Protein AF-A0A3P3XPK7-F1 (afdb_monomer_lite)

pLDDT: mean 92.98, std 6.82, range [55.38, 98.31]

Secondary structure (DSSP, 8-state):
-PPTT---SEEEEE-TTS-EEEESS-HHHHHHH-HHHHTT--SHHHHHHHH-PEEEEE-TTSEEEEE-S-TTSHHHHHHHHHHHHHHGGG-SEEEEE-TTSSSEEEEETTGGG-HHHHHHHHHHHHTT--

Organism: NCBI:txid156406

Structure (mmCIF, N/CA/C/O backbone):
data_AF-A0A3P3XPK7-F1
#
_entry.id   AF-A0A3P3XPK7-F1
#
loop_
_atom_site.group_PDB
_atom_site.id
_atom_site.type_sym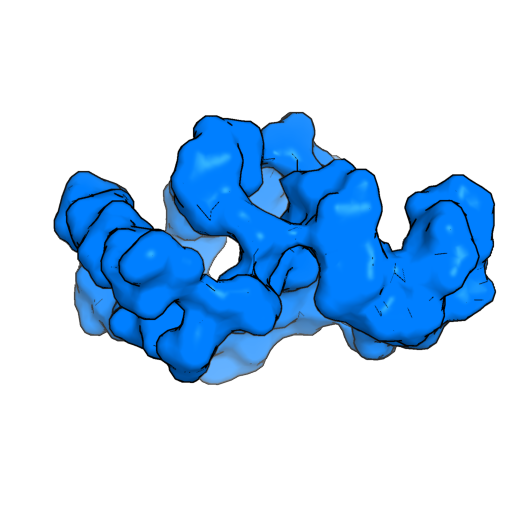bol
_atom_site.label_atom_id
_atom_site.label_alt_id
_atom_site.label_comp_id
_atom_site.label_asym_id
_atom_site.label_entity_id
_atom_site.label_seq_id
_atom_site.pdbx_PDB_ins_code
_atom_site.Cartn_x
_atom_site.Cartn_y
_atom_site.Cartn_z
_atom_site.occupancy
_atom_site.B_iso_or_equiv
_atom_site.auth_seq_id
_atom_site.auth_comp_id
_atom_site.auth_asym_id
_atom_site.auth_atom_id
_atom_site.pdbx_PDB_model_num
ATOM 1 N N . MET A 1 1 ? -20.557 -7.718 -7.774 1.00 62.59 1 MET A N 1
ATOM 2 C CA . MET A 1 1 ? -19.304 -7.006 -8.113 1.00 62.59 1 MET A CA 1
ATOM 3 C C . MET A 1 1 ? -18.768 -6.385 -6.834 1.00 62.59 1 MET A C 1
ATOM 5 O O . MET A 1 1 ? -19.590 -5.897 -6.066 1.00 62.59 1 MET A O 1
ATOM 9 N N . ARG A 1 2 ? -17.455 -6.459 -6.572 1.00 77.75 2 ARG A N 1
ATOM 10 C CA . ARG A 1 2 ? -16.840 -5.765 -5.423 1.00 77.75 2 ARG A CA 1
ATOM 11 C C . ARG A 1 2 ? -16.885 -4.254 -5.646 1.00 77.75 2 ARG A C 1
ATOM 13 O O . ARG A 1 2 ? -16.872 -3.810 -6.797 1.00 77.75 2 ARG A O 1
ATOM 20 N N . LYS A 1 3 ? -16.978 -3.482 -4.566 1.00 90.19 3 LYS A N 1
ATOM 21 C CA . LYS A 1 3 ? -16.920 -2.017 -4.628 1.00 90.19 3 LYS A CA 1
ATOM 22 C C . LYS A 1 3 ? -15.500 -1.573 -5.016 1.00 90.19 3 LYS A C 1
ATOM 24 O O . LYS A 1 3 ? -14.544 -2.297 -4.734 1.00 90.19 3 LYS A O 1
ATOM 29 N N . PRO A 1 4 ? -15.329 -0.399 -5.649 1.00 95.00 4 PRO A N 1
ATOM 30 C CA . PRO A 1 4 ? -14.002 0.169 -5.864 1.00 95.00 4 PRO A CA 1
ATOM 31 C C . PRO A 1 4 ? -13.204 0.209 -4.557 1.00 95.00 4 PRO A C 1
ATOM 33 O O . PRO A 1 4 ? -13.770 0.512 -3.506 1.00 95.00 4 PRO A O 1
ATOM 36 N N . PHE A 1 5 ? -11.907 -0.091 -4.635 1.00 96.50 5 PHE A N 1
ATOM 37 C CA . PHE A 1 5 ? -10.974 -0.141 -3.500 1.00 96.50 5 PHE A CA 1
ATOM 38 C C . PHE A 1 5 ? -11.271 -1.214 -2.435 1.00 96.50 5 PHE A C 1
ATOM 40 O O . PHE A 1 5 ? -10.523 -1.324 -1.467 1.00 96.50 5 PHE A O 1
ATOM 47 N N . GLU A 1 6 ? -12.321 -2.026 -2.585 1.00 97.00 6 GLU A N 1
ATOM 48 C CA . GLU A 1 6 ? -12.658 -3.086 -1.632 1.00 97.00 6 GLU A CA 1
ATOM 49 C C . GLU A 1 6 ? -11.709 -4.278 -1.784 1.00 97.00 6 GLU A C 1
ATOM 51 O O . GLU A 1 6 ? -11.533 -4.829 -2.881 1.00 97.00 6 GLU A O 1
ATOM 56 N N . ILE A 1 7 ? -11.133 -4.698 -0.660 1.00 96.75 7 ILE A N 1
ATOM 57 C CA . ILE A 1 7 ? -10.259 -5.864 -0.559 1.00 96.75 7 ILE A CA 1
ATOM 58 C C . ILE A 1 7 ? -10.746 -6.800 0.552 1.00 96.75 7 ILE A C 1
ATOM 60 O O . ILE A 1 7 ? -11.681 -6.512 1.293 1.00 96.75 7 ILE A O 1
ATOM 64 N N . SER A 1 8 ? -10.131 -7.972 0.630 1.00 95.25 8 SER A N 1
ATOM 65 C CA . SER A 1 8 ? -10.295 -8.910 1.741 1.00 95.25 8 SER A CA 1
ATOM 66 C C . SER A 1 8 ? -8.927 -9.461 2.128 1.00 95.25 8 SER A C 1
ATOM 68 O O . SER A 1 8 ? -7.948 -9.198 1.431 1.00 95.25 8 SER A O 1
ATOM 70 N N . THR A 1 9 ? -8.854 -10.283 3.175 1.00 95.56 9 THR A N 1
ATOM 71 C CA . THR A 1 9 ? -7.619 -10.992 3.540 1.00 95.56 9 THR A CA 1
ATOM 72 C C . THR A 1 9 ? -6.958 -11.641 2.317 1.00 95.56 9 THR A C 1
ATOM 74 O O . THR A 1 9 ? -7.640 -12.281 1.511 1.00 95.56 9 THR A O 1
ATOM 77 N N . GLY A 1 10 ? -5.646 -11.449 2.179 1.00 95.69 10 GLY A N 1
ATOM 78 C CA . GLY A 1 10 ? -4.836 -11.902 1.052 1.00 95.69 10 GLY A CA 1
ATOM 79 C C . GLY A 1 10 ? -4.097 -10.772 0.333 1.00 95.69 10 GLY A C 1
ATOM 80 O O . GLY A 1 10 ? -4.103 -9.618 0.767 1.00 95.69 10 GLY A O 1
ATOM 81 N N . ALA A 1 11 ? -3.453 -11.138 -0.773 1.00 96.75 11 ALA A N 1
ATOM 82 C CA . ALA A 1 11 ? -2.678 -10.251 -1.630 1.00 96.75 11 ALA A CA 1
ATOM 83 C C . ALA A 1 11 ? -3.540 -9.653 -2.755 1.00 96.75 11 ALA A C 1
ATOM 85 O O . ALA A 1 11 ? -4.417 -10.312 -3.324 1.00 96.75 11 ALA A O 1
ATOM 86 N N . TRP A 1 12 ? -3.272 -8.394 -3.082 1.00 97.69 12 TRP A N 1
ATOM 87 C CA . TRP A 1 12 ? -4.019 -7.599 -4.046 1.00 97.69 12 TRP A CA 1
ATOM 88 C C . TRP A 1 12 ? -3.100 -6.659 -4.815 1.00 97.69 12 TRP A C 1
ATOM 90 O O . TRP A 1 12 ? -2.138 -6.112 -4.270 1.00 97.69 12 TRP A O 1
ATOM 100 N N . TRP A 1 13 ? -3.459 -6.406 -6.070 1.00 97.62 13 TRP A N 1
ATOM 101 C CA . TRP A 1 13 ? -3.054 -5.186 -6.755 1.00 97.62 13 TRP A CA 1
ATOM 102 C C . TRP A 1 13 ? -4.166 -4.155 -6.646 1.00 97.62 13 TRP A C 1
ATOM 104 O O . TRP A 1 13 ? -5.325 -4.459 -6.948 1.00 97.62 13 TRP A O 1
ATOM 114 N N . LEU A 1 14 ? -3.808 -2.933 -6.259 1.00 97.75 14 LEU A N 1
ATOM 115 C CA . LEU A 1 14 ? -4.708 -1.792 -6.314 1.00 97.75 14 LEU A CA 1
ATOM 116 C C . LEU A 1 14 ? -4.269 -0.852 -7.435 1.00 97.75 14 LEU A C 1
ATOM 118 O O . LEU A 1 14 ? -3.199 -0.240 -7.389 1.00 97.75 14 LEU A O 1
ATOM 122 N N . VAL A 1 15 ? -5.126 -0.737 -8.445 1.00 96.44 15 VAL A N 1
ATOM 123 C CA . VAL A 1 15 ? -4.955 0.212 -9.541 1.00 96.44 15 VAL A CA 1
ATOM 124 C C . VAL A 1 15 ? -5.426 1.591 -9.063 1.00 96.44 15 VAL A C 1
ATOM 126 O O . VAL A 1 15 ? -6.460 1.667 -8.393 1.00 96.44 15 VAL A O 1
ATOM 129 N N . PRO A 1 16 ? -4.748 2.701 -9.419 1.00 93.06 16 PRO A N 1
ATOM 130 C CA . PRO A 1 16 ? -5.146 4.031 -8.950 1.00 93.06 16 PRO A CA 1
ATOM 131 C C . PRO A 1 16 ? -6.560 4.483 -9.352 1.00 93.06 16 PRO A C 1
ATOM 133 O O . PRO A 1 16 ? -7.090 5.422 -8.770 1.00 93.06 16 PRO A O 1
ATOM 136 N N . ASP A 1 17 ? -7.183 3.820 -10.330 1.00 93.88 17 ASP A N 1
ATOM 137 C CA . ASP A 1 17 ? -8.573 4.063 -10.740 1.00 93.88 17 ASP A CA 1
ATOM 138 C C . ASP A 1 17 ? -9.622 3.349 -9.861 1.00 93.88 17 ASP A C 1
ATOM 140 O O . ASP A 1 17 ? -10.822 3.471 -10.105 1.00 93.88 17 ASP A O 1
ATOM 144 N N . GLY A 1 18 ? -9.184 2.612 -8.836 1.00 92.81 18 GLY A N 1
ATOM 145 C CA . GLY A 1 18 ? -10.041 1.918 -7.878 1.00 92.81 18 GLY A CA 1
ATOM 146 C C . GLY A 1 18 ? -10.311 0.453 -8.189 1.00 92.81 18 GLY A C 1
ATOM 147 O O . GLY A 1 18 ? -10.958 -0.218 -7.380 1.00 92.81 18 GLY A O 1
ATOM 148 N N . ARG A 1 19 ? -9.803 -0.085 -9.305 1.00 96.50 19 ARG A N 1
ATOM 149 C CA . ARG A 1 19 ? -9.853 -1.532 -9.553 1.00 96.50 19 ARG A CA 1
ATOM 150 C C . ARG A 1 19 ? -8.954 -2.280 -8.570 1.00 96.50 19 ARG A C 1
ATOM 152 O O . ARG A 1 19 ? -7.786 -1.939 -8.397 1.00 96.50 19 ARG A O 1
ATOM 159 N N . THR A 1 20 ? -9.494 -3.345 -7.986 1.00 96.88 20 THR A N 1
ATOM 160 C CA . THR A 1 20 ? -8.757 -4.294 -7.146 1.00 96.88 20 THR A CA 1
ATOM 161 C C . THR A 1 20 ? -8.648 -5.637 -7.861 1.00 96.88 20 THR A C 1
ATOM 163 O O . THR A 1 20 ? -9.631 -6.163 -8.386 1.00 96.88 20 THR A O 1
ATOM 166 N N . ILE A 1 21 ? -7.439 -6.192 -7.919 1.00 96.12 21 ILE A N 1
ATOM 167 C CA . ILE A 1 21 ? -7.166 -7.486 -8.553 1.00 96.12 21 ILE A CA 1
ATOM 168 C C . ILE A 1 21 ? -6.683 -8.436 -7.467 1.00 96.12 21 ILE A C 1
ATOM 170 O O . ILE A 1 21 ? -5.621 -8.221 -6.886 1.00 96.12 21 ILE A O 1
ATOM 174 N N . ALA A 1 22 ? -7.474 -9.473 -7.199 1.00 94.94 22 ALA A N 1
ATOM 175 C CA . ALA A 1 22 ? -7.116 -10.507 -6.239 1.00 94.94 22 ALA A CA 1
ATOM 176 C C . ALA A 1 22 ? -5.918 -11.306 -6.753 1.00 94.94 22 ALA A C 1
ATOM 178 O O . ALA A 1 22 ? -5.910 -11.758 -7.902 1.00 94.94 22 ALA A O 1
ATOM 179 N N . VAL A 1 23 ? -4.939 -11.524 -5.885 1.00 93.50 23 VAL A N 1
ATOM 180 C CA . VAL A 1 23 ? -3.800 -12.393 -6.153 1.00 93.50 23 VAL A CA 1
ATOM 181 C C . VAL A 1 23 ? -4.068 -13.734 -5.472 1.00 93.50 23 VAL A C 1
ATOM 183 O O . VAL A 1 23 ? -4.241 -13.808 -4.260 1.00 93.50 23 VAL A O 1
ATOM 186 N N . SER A 1 24 ? -4.136 -14.812 -6.255 1.00 79.62 24 SER A N 1
ATOM 187 C CA . SER A 1 24 ? -4.489 -16.157 -5.769 1.00 79.62 24 SER A CA 1
ATOM 188 C C . SER A 1 24 ? -3.391 -16.837 -4.939 1.00 79.62 24 SER A C 1
ATOM 190 O O . SER A 1 24 ? -3.620 -17.909 -4.387 1.00 79.62 24 SER A O 1
ATOM 192 N N . SER A 1 25 ? -2.194 -16.248 -4.880 1.00 82.38 25 SER A N 1
ATOM 193 C CA . SER A 1 25 ? -1.033 -16.754 -4.146 1.00 82.38 25 SER A CA 1
ATOM 194 C C . SER A 1 25 ? -0.109 -15.576 -3.799 1.00 82.38 25 SER A C 1
ATOM 196 O O . SER A 1 25 ? -0.521 -14.693 -3.053 1.00 82.38 25 SER A O 1
ATOM 198 N N . PHE A 1 26 ? 1.092 -15.513 -4.373 1.00 85.56 26 PHE A N 1
ATOM 199 C CA . PHE A 1 26 ? 2.037 -14.407 -4.213 1.00 85.56 26 PHE A CA 1
ATOM 200 C C . PHE A 1 26 ? 2.000 -13.456 -5.411 1.00 85.56 26 PHE A C 1
ATOM 202 O O . PHE A 1 26 ? 1.690 -13.869 -6.536 1.00 85.56 26 PHE A O 1
ATOM 209 N N . HIS A 1 27 ? 2.342 -12.186 -5.186 1.00 88.75 27 HIS A N 1
ATOM 210 C CA . HIS A 1 27 ? 2.412 -11.171 -6.240 1.00 88.75 27 HIS A CA 1
ATOM 211 C C . HIS A 1 27 ? 3.338 -11.606 -7.382 1.00 88.75 27 HIS A C 1
ATOM 213 O O . HIS A 1 27 ? 2.954 -11.493 -8.543 1.00 88.75 27 HIS A O 1
ATOM 219 N N . GLU A 1 28 ? 4.488 -12.213 -7.086 1.00 89.38 28 GLU A N 1
ATOM 220 C CA . GLU A 1 28 ? 5.432 -12.732 -8.086 1.00 89.38 28 GLU A CA 1
ATOM 221 C C . GLU A 1 28 ? 4.824 -13.853 -8.941 1.00 89.38 28 GLU A C 1
ATOM 223 O O . GLU A 1 28 ? 4.990 -13.874 -10.163 1.00 89.38 28 GLU A O 1
ATOM 228 N N . SER A 1 29 ? 4.062 -14.765 -8.330 1.00 90.00 29 SER A N 1
ATOM 229 C CA . SER A 1 29 ? 3.362 -15.825 -9.067 1.00 90.00 29 SER A CA 1
ATOM 230 C C . SER A 1 29 ? 2.300 -15.246 -10.004 1.00 90.00 29 SER A C 1
ATOM 232 O O . SER A 1 29 ? 2.102 -15.741 -11.119 1.00 90.00 29 SER A O 1
ATOM 234 N N . TRP A 1 30 ? 1.636 -14.168 -9.578 1.00 94.56 30 TRP A N 1
ATOM 235 C CA . TRP A 1 30 ? 0.702 -13.440 -10.428 1.00 94.56 30 TRP A CA 1
ATOM 236 C C . TRP A 1 30 ? 1.419 -12.757 -11.593 1.00 94.56 30 TRP A C 1
ATOM 238 O O . TRP A 1 30 ? 0.948 -12.886 -12.721 1.00 94.56 30 TRP A O 1
ATOM 248 N N . LEU A 1 31 ? 2.565 -12.105 -11.362 1.00 93.38 31 LEU A N 1
ATOM 249 C CA . LEU A 1 31 ? 3.357 -11.463 -12.421 1.00 93.38 31 LEU A CA 1
ATOM 250 C C . LEU A 1 31 ? 3.779 -12.470 -13.497 1.00 93.38 31 LEU A C 1
ATOM 252 O O . LEU A 1 31 ? 3.572 -12.218 -14.685 1.00 93.38 31 LEU A O 1
ATOM 256 N N . ALA A 1 32 ? 4.276 -13.640 -13.085 1.00 92.12 32 ALA A N 1
ATOM 257 C CA . ALA A 1 32 ? 4.651 -14.719 -14.000 1.00 92.12 32 ALA A CA 1
ATOM 258 C C . ALA A 1 32 ? 3.466 -15.222 -14.846 1.00 92.12 32 ALA A C 1
ATOM 260 O O . ALA A 1 32 ? 3.635 -15.573 -16.012 1.00 92.12 32 ALA A O 1
ATOM 261 N N . SER A 1 33 ? 2.259 -15.219 -14.274 1.00 92.25 33 SER A N 1
ATOM 262 C CA . SER A 1 33 ? 1.035 -15.667 -14.951 1.00 92.25 33 SER A CA 1
ATOM 263 C C . SER A 1 33 ? 0.388 -14.585 -15.831 1.00 92.25 33 SER A C 1
ATOM 265 O O . SER A 1 33 ? -0.490 -14.899 -16.632 1.00 92.25 33 SER A O 1
ATOM 267 N N . HIS A 1 34 ? 0.809 -13.319 -15.709 1.00 92.69 34 HIS A N 1
ATOM 268 C CA . HIS A 1 34 ? 0.233 -12.174 -16.427 1.00 92.69 34 HIS A CA 1
ATOM 269 C C . HIS A 1 34 ? 1.310 -11.334 -17.141 1.00 92.69 34 HIS A C 1
ATOM 271 O O . HIS A 1 34 ? 1.374 -10.116 -16.945 1.00 92.69 34 HIS A O 1
ATOM 277 N N . PRO A 1 35 ? 2.140 -11.931 -18.019 1.00 91.62 35 PRO A N 1
ATOM 278 C CA . PRO A 1 35 ? 3.319 -11.272 -18.590 1.00 91.62 35 PRO A CA 1
ATOM 279 C C . PRO A 1 35 ? 2.990 -10.014 -19.407 1.00 91.62 35 PRO A C 1
ATOM 281 O O . PRO A 1 35 ? 3.756 -9.051 -19.391 1.00 91.62 35 PRO A O 1
ATOM 284 N N . ALA A 1 36 ? 1.831 -9.991 -20.076 1.00 91.31 36 ALA A N 1
ATOM 285 C CA . ALA A 1 36 ? 1.366 -8.832 -20.840 1.00 91.31 36 ALA A CA 1
ATOM 286 C C . ALA A 1 36 ? 1.121 -7.600 -19.953 1.00 91.31 36 ALA A C 1
ATOM 288 O O . ALA A 1 36 ? 1.369 -6.478 -20.383 1.00 91.31 36 ALA A O 1
ATOM 289 N N . ILE A 1 37 ? 0.655 -7.810 -18.717 1.00 91.62 37 ILE A N 1
ATOM 290 C CA . ILE A 1 37 ? 0.430 -6.731 -17.749 1.00 91.62 37 ILE A CA 1
ATOM 291 C C . ILE A 1 37 ? 1.722 -6.438 -16.988 1.00 91.62 37 ILE A C 1
ATOM 293 O O . ILE A 1 37 ? 2.068 -5.276 -16.800 1.00 91.62 37 ILE A O 1
ATOM 297 N N . ALA A 1 38 ? 2.457 -7.481 -16.592 1.00 90.06 38 ALA A N 1
ATOM 298 C CA . ALA A 1 38 ? 3.675 -7.370 -15.797 1.00 90.06 38 ALA A CA 1
ATOM 299 C C . ALA A 1 38 ? 4.788 -6.565 -16.489 1.00 90.06 38 ALA A C 1
ATOM 301 O O . ALA A 1 38 ? 5.676 -6.051 -15.811 1.00 90.06 38 ALA A O 1
ATOM 302 N N . GLY A 1 39 ? 4.782 -6.457 -17.825 1.00 88.06 39 GLY A N 1
ATOM 303 C CA . GLY A 1 39 ? 5.767 -5.650 -18.558 1.00 88.06 39 GLY A CA 1
ATOM 304 C C . GLY A 1 39 ? 7.211 -6.089 -18.275 1.00 88.06 39 GLY A C 1
ATOM 305 O O . GLY A 1 39 ? 8.109 -5.260 -18.086 1.00 88.06 39 GLY A O 1
ATOM 306 N N . GLY A 1 40 ? 7.413 -7.404 -18.144 1.00 89.38 40 GLY A N 1
ATOM 307 C CA . GLY A 1 40 ? 8.698 -8.015 -17.800 1.00 89.38 40 GLY A CA 1
ATOM 308 C C . GLY A 1 40 ? 9.162 -7.794 -16.355 1.00 89.38 40 GLY A C 1
ATOM 309 O O . GLY A 1 40 ? 10.333 -8.019 -16.070 1.00 89.38 40 GLY A O 1
ATOM 310 N N . ALA A 1 41 ? 8.308 -7.311 -15.446 1.00 92.81 41 ALA A N 1
ATOM 311 C CA . ALA A 1 41 ? 8.616 -7.296 -14.018 1.00 92.81 41 ALA A CA 1
ATOM 312 C C . ALA A 1 41 ? 8.625 -8.722 -13.450 1.00 92.81 41 ALA A C 1
ATOM 314 O O . ALA A 1 41 ? 7.681 -9.483 -13.666 1.00 92.81 41 ALA A O 1
ATOM 315 N N . LEU A 1 42 ? 9.688 -9.059 -12.716 1.00 90.12 42 LEU A N 1
ATOM 316 C CA . LEU A 1 42 ? 9.837 -10.350 -12.036 1.00 90.12 42 LEU A CA 1
ATOM 317 C C . LEU A 1 42 ? 9.561 -10.238 -10.534 1.00 90.12 42 LEU A C 1
ATOM 319 O O . LEU A 1 42 ? 9.174 -11.222 -9.908 1.00 90.12 42 LEU A O 1
ATOM 323 N N . HIS A 1 43 ? 9.724 -9.038 -9.977 1.00 93.62 43 HIS A N 1
ATOM 324 C CA . HIS A 1 43 ? 9.516 -8.756 -8.564 1.00 93.62 43 HIS A CA 1
ATOM 325 C C . HIS A 1 43 ? 8.438 -7.694 -8.358 1.00 93.62 43 HIS A C 1
ATOM 327 O O . HIS A 1 43 ? 8.238 -6.801 -9.188 1.00 93.62 43 HIS A O 1
ATOM 333 N N . THR A 1 44 ? 7.766 -7.767 -7.208 1.00 94.44 44 THR A N 1
ATOM 334 C CA . THR A 1 44 ? 6.708 -6.825 -6.817 1.00 94.44 44 THR A CA 1
ATOM 335 C C . THR A 1 44 ? 7.164 -5.369 -6.884 1.00 94.44 44 THR A C 1
ATOM 337 O O . THR A 1 44 ? 6.448 -4.520 -7.415 1.00 94.44 44 THR A O 1
ATOM 340 N N . VAL A 1 45 ? 8.377 -5.081 -6.403 1.00 94.62 45 VAL A N 1
ATOM 341 C CA . VAL A 1 45 ? 8.956 -3.730 -6.420 1.00 94.62 45 VAL A CA 1
ATOM 342 C C . VAL A 1 45 ? 9.115 -3.212 -7.849 1.00 94.62 45 VAL A C 1
ATOM 344 O O . VAL A 1 45 ? 8.676 -2.099 -8.135 1.00 94.62 45 VAL A O 1
ATOM 347 N N . ASP A 1 46 ? 9.655 -4.022 -8.764 1.00 93.88 46 ASP A N 1
ATOM 348 C CA . ASP A 1 46 ? 9.826 -3.631 -10.170 1.00 93.88 46 ASP A CA 1
ATOM 349 C C . ASP A 1 46 ? 8.483 -3.290 -10.814 1.00 93.88 46 ASP A C 1
ATOM 351 O O . ASP A 1 46 ? 8.357 -2.316 -11.561 1.00 93.88 46 ASP A O 1
ATOM 355 N N . PHE A 1 47 ? 7.463 -4.098 -10.520 1.00 96.44 47 PHE A N 1
ATOM 356 C CA . PHE A 1 47 ? 6.133 -3.889 -11.062 1.00 96.44 47 PHE A CA 1
ATOM 357 C C . PHE A 1 47 ? 5.488 -2.617 -10.509 1.00 96.44 47 PHE A C 1
ATOM 359 O O . PHE A 1 47 ? 4.957 -1.827 -11.288 1.00 96.44 47 PHE A O 1
ATOM 366 N N . VAL A 1 48 ? 5.568 -2.373 -9.198 1.00 96.12 48 VAL A N 1
ATOM 367 C CA . VAL A 1 48 ? 5.064 -1.141 -8.563 1.00 96.12 48 VAL A CA 1
ATOM 368 C C . VAL A 1 48 ? 5.755 0.096 -9.147 1.00 96.12 48 VAL A C 1
ATOM 370 O O . VAL A 1 48 ? 5.086 1.066 -9.512 1.00 96.12 48 VAL A O 1
ATOM 373 N N . GLN A 1 49 ? 7.079 0.044 -9.322 1.00 93.69 49 GLN A N 1
ATOM 374 C CA . GLN A 1 49 ? 7.876 1.125 -9.911 1.00 93.69 49 GLN A CA 1
ATOM 375 C C . GLN A 1 49 ? 7.451 1.444 -11.358 1.00 93.69 49 GLN A C 1
ATOM 377 O O . GLN A 1 49 ? 7.268 2.611 -11.719 1.00 93.69 49 GLN A O 1
ATOM 382 N N . LYS A 1 50 ? 7.224 0.416 -12.185 1.00 92.56 50 LYS A N 1
ATOM 383 C CA . LYS A 1 50 ? 6.824 0.585 -13.593 1.00 92.56 50 LYS A CA 1
ATOM 384 C C . LYS A 1 50 ? 5.358 0.988 -13.765 1.00 92.56 50 LYS A C 1
ATOM 386 O O . LYS A 1 50 ? 5.052 1.860 -14.573 1.00 92.56 50 LYS A O 1
ATOM 391 N N . SER A 1 51 ? 4.448 0.342 -13.038 1.00 94.38 51 SER A N 1
ATOM 392 C CA . SER A 1 51 ? 2.998 0.465 -13.252 1.00 94.38 51 SER A CA 1
ATOM 393 C C . SER A 1 51 ? 2.371 1.663 -12.541 1.00 94.38 51 SER A C 1
ATOM 395 O O . SER A 1 51 ? 1.332 2.163 -12.973 1.00 94.38 51 SER A O 1
ATOM 397 N N . GLY A 1 52 ? 2.965 2.109 -11.431 1.00 93.94 52 GLY A N 1
ATOM 398 C CA . GLY A 1 52 ? 2.325 3.062 -10.529 1.00 93.94 52 GLY A CA 1
ATOM 399 C C . GLY A 1 52 ? 1.142 2.469 -9.750 1.00 93.94 52 GLY A C 1
ATOM 400 O O . GLY A 1 52 ? 0.398 3.226 -9.128 1.00 93.94 52 GLY A O 1
ATOM 401 N N . TRP A 1 53 ? 0.950 1.148 -9.762 1.00 97.31 53 TRP A N 1
ATOM 402 C CA . TRP A 1 53 ? -0.041 0.464 -8.926 1.00 97.31 53 TRP A CA 1
ATOM 403 C C . TRP A 1 53 ? 0.491 0.291 -7.503 1.00 97.31 53 TRP A C 1
ATOM 405 O O . TRP A 1 53 ? 1.699 0.373 -7.279 1.00 97.31 53 TRP A O 1
ATOM 415 N N . LEU A 1 54 ? -0.401 0.031 -6.547 1.00 98.31 54 LEU A N 1
ATOM 416 C CA . LEU A 1 54 ? -0.002 -0.372 -5.200 1.00 98.31 54 LEU A CA 1
ATOM 417 C C . LEU A 1 54 ? -0.027 -1.896 -5.085 1.00 98.31 54 LEU A C 1
ATOM 419 O O . LEU A 1 54 ? -0.992 -2.541 -5.509 1.00 98.31 54 LEU A O 1
ATOM 423 N N . SER A 1 55 ? 1.011 -2.460 -4.469 1.00 98.12 55 SER A N 1
ATOM 424 C CA . SER A 1 55 ? 0.921 -3.806 -3.898 1.00 98.12 55 SER A CA 1
ATOM 425 C C . SER A 1 55 ? 0.266 -3.694 -2.532 1.00 98.12 55 SER A C 1
ATOM 427 O O . SER A 1 55 ? 0.670 -2.843 -1.740 1.00 98.12 55 SER A O 1
ATOM 429 N N . VAL A 1 56 ? -0.746 -4.512 -2.262 1.00 97.94 56 VAL A N 1
ATOM 430 C CA . VAL A 1 56 ? -1.490 -4.483 -1.005 1.00 97.94 56 VAL A CA 1
ATOM 431 C C . VAL A 1 56 ? -1.643 -5.901 -0.470 1.00 97.94 56 VAL A C 1
ATOM 433 O O . VAL A 1 56 ? -2.112 -6.779 -1.189 1.00 97.94 56 VAL A O 1
ATOM 436 N N . THR A 1 57 ? -1.314 -6.118 0.799 1.00 97.56 57 THR A N 1
ATOM 437 C CA . THR A 1 57 ? -1.545 -7.396 1.484 1.00 97.56 57 THR A CA 1
ATOM 438 C C . THR A 1 57 ? -2.298 -7.146 2.779 1.00 97.56 57 THR A C 1
ATOM 440 O O . THR A 1 57 ? -1.801 -6.458 3.669 1.00 97.56 57 THR A O 1
ATOM 443 N N . GLN A 1 58 ? -3.500 -7.708 2.897 1.00 96.69 58 GLN A N 1
ATOM 444 C CA . GLN A 1 58 ? -4.267 -7.681 4.139 1.00 96.69 58 GLN A CA 1
ATOM 445 C C . GLN A 1 58 ? -4.114 -9.013 4.871 1.00 96.69 58 GLN A C 1
ATOM 447 O O . GLN A 1 58 ? -4.545 -10.060 4.386 1.00 96.69 58 GLN A O 1
ATOM 452 N N . TYR A 1 59 ? -3.537 -8.965 6.062 1.00 96.12 59 TYR A N 1
ATOM 453 C CA . TYR A 1 59 ? -3.347 -10.114 6.935 1.00 96.12 59 TYR A CA 1
ATOM 454 C C . TYR A 1 59 ? -4.583 -10.336 7.818 1.00 96.12 59 TYR A C 1
ATOM 456 O O . TYR A 1 59 ? -5.367 -9.422 8.087 1.00 96.12 59 TYR A O 1
ATOM 464 N N . SER A 1 60 ? -4.786 -11.577 8.264 1.00 94.12 60 SER A N 1
ATOM 465 C CA . SER A 1 60 ? -5.975 -11.983 9.031 1.00 94.12 60 SER A CA 1
ATOM 466 C C . SER A 1 60 ? -6.078 -11.336 10.415 1.00 94.12 60 SER A C 1
ATOM 468 O O . SER A 1 60 ? -7.161 -11.282 10.991 1.00 94.12 60 SER A O 1
ATOM 470 N N . ASP A 1 61 ? -4.966 -10.857 10.967 1.00 94.19 61 ASP A N 1
ATOM 471 C CA . ASP A 1 61 ? -4.913 -10.166 12.257 1.00 94.19 61 ASP A CA 1
ATOM 472 C C . ASP A 1 61 ? -5.351 -8.690 12.177 1.00 94.19 61 ASP A C 1
ATOM 474 O O . ASP A 1 61 ? -5.643 -8.077 13.213 1.00 94.19 61 ASP A O 1
ATOM 478 N N . GLY A 1 62 ? -5.484 -8.152 10.960 1.00 94.75 62 GLY A N 1
ATOM 479 C CA . GLY A 1 62 ? -5.838 -6.765 10.671 1.00 94.75 62 GLY A CA 1
ATOM 480 C C . GLY A 1 62 ? -4.649 -5.889 10.270 1.00 94.75 62 GLY A C 1
ATOM 481 O O . GLY A 1 62 ? -4.817 -4.672 10.173 1.00 94.75 62 GLY A O 1
ATOM 482 N N . MET A 1 63 ? -3.457 -6.452 10.051 1.00 97.25 63 MET A N 1
ATOM 483 C CA . MET A 1 63 ? -2.354 -5.714 9.436 1.00 97.25 63 MET A CA 1
ATOM 484 C C . MET A 1 63 ? -2.592 -5.537 7.931 1.00 97.25 63 MET A C 1
ATOM 486 O O . MET A 1 63 ? -2.981 -6.469 7.231 1.00 97.25 63 MET A O 1
ATOM 490 N N . LEU A 1 64 ? -2.337 -4.334 7.429 1.00 97.81 64 LEU A N 1
ATOM 491 C CA . LEU A 1 64 ? -2.334 -3.983 6.019 1.00 97.81 64 LEU A CA 1
ATOM 492 C C . LEU A 1 64 ? -0.925 -3.539 5.635 1.00 97.81 64 LEU A C 1
ATOM 494 O O . LEU A 1 64 ? -0.412 -2.567 6.183 1.00 97.81 64 LEU A O 1
ATOM 498 N N . GLU A 1 65 ? -0.313 -4.232 4.691 1.00 98.12 65 GLU A N 1
ATOM 499 C CA . GLU A 1 65 ? 0.958 -3.843 4.091 1.00 98.12 65 GLU A CA 1
ATOM 500 C C . GLU A 1 65 ? 0.706 -3.244 2.711 1.00 98.12 65 GLU A C 1
ATOM 502 O O . GLU A 1 65 ? -0.076 -3.784 1.927 1.00 98.12 65 GLU A O 1
ATOM 507 N N . VAL A 1 66 ? 1.351 -2.116 2.424 1.00 98.31 66 VAL A N 1
ATOM 508 C CA . VAL A 1 66 ? 1.242 -1.397 1.158 1.00 98.31 66 VAL A CA 1
ATOM 509 C C . VAL A 1 66 ? 2.638 -1.081 0.637 1.00 98.31 66 VAL A C 1
ATOM 511 O O . VAL A 1 66 ? 3.425 -0.440 1.331 1.00 98.31 66 VAL A O 1
ATOM 514 N N . ILE A 1 67 ? 2.927 -1.473 -0.604 1.00 98.12 67 ILE A N 1
ATOM 515 C CA . ILE A 1 67 ? 4.135 -1.051 -1.322 1.00 98.12 67 ILE A CA 1
ATOM 516 C C . ILE A 1 67 ? 3.741 -0.002 -2.357 1.00 98.12 67 ILE A C 1
ATOM 518 O O . ILE A 1 67 ? 2.931 -0.270 -3.249 1.00 98.12 67 ILE A O 1
ATOM 522 N N . SER A 1 68 ? 4.336 1.182 -2.234 1.00 97.75 68 SER A N 1
ATOM 523 C CA . SER A 1 68 ? 4.129 2.334 -3.116 1.00 97.75 68 SER A CA 1
ATOM 524 C C . SER A 1 68 ? 5.415 2.640 -3.873 1.00 97.75 68 SER A C 1
ATOM 526 O O . SER A 1 68 ? 6.507 2.463 -3.340 1.00 97.75 68 SER A O 1
ATOM 528 N N . ARG A 1 69 ? 5.304 3.150 -5.101 1.00 96.12 69 ARG A N 1
ATOM 529 C CA . ARG A 1 69 ? 6.466 3.684 -5.828 1.00 96.12 69 ARG A CA 1
ATOM 530 C C . ARG A 1 69 ? 6.916 4.997 -5.206 1.00 96.12 69 ARG A C 1
ATOM 532 O O . ARG A 1 69 ? 8.100 5.191 -4.965 1.00 96.12 69 ARG A O 1
ATOM 539 N N . ASP A 1 70 ? 5.943 5.875 -5.008 1.00 94.81 70 ASP A N 1
ATOM 540 C CA . ASP A 1 70 ? 6.094 7.215 -4.474 1.00 94.81 70 ASP A CA 1
ATOM 541 C C . ASP A 1 70 ? 4.794 7.563 -3.747 1.00 94.81 70 ASP A C 1
ATOM 543 O O . ASP A 1 70 ? 3.728 7.642 -4.357 1.00 94.81 70 ASP A O 1
ATOM 547 N N . ILE A 1 71 ? 4.872 7.744 -2.432 1.00 94.38 71 ILE A N 1
ATOM 548 C CA . ILE A 1 71 ? 3.693 8.033 -1.614 1.00 94.38 71 ILE A CA 1
ATOM 549 C C . ILE A 1 71 ? 3.218 9.492 -1.737 1.00 94.38 71 ILE A C 1
ATOM 551 O O . ILE A 1 71 ? 2.127 9.830 -1.271 1.00 94.38 71 ILE A O 1
ATOM 555 N N . LEU A 1 72 ? 4.012 10.354 -2.383 1.00 94.62 72 LEU A N 1
ATOM 556 C CA . LEU A 1 72 ? 3.635 11.721 -2.736 1.00 94.62 72 LEU A CA 1
ATOM 557 C C . LEU A 1 72 ? 2.948 11.810 -4.104 1.00 94.62 72 LEU A C 1
ATOM 559 O O . LEU A 1 72 ? 2.299 12.824 -4.370 1.00 94.62 72 LEU A O 1
ATOM 563 N N . ASP A 1 73 ? 3.019 10.763 -4.939 1.00 95.62 73 ASP A N 1
ATOM 564 C CA . ASP A 1 73 ? 2.258 10.687 -6.189 1.00 95.62 73 ASP A CA 1
ATOM 565 C C . ASP A 1 73 ? 0.757 10.840 -5.865 1.00 95.62 73 ASP A C 1
ATOM 567 O O . ASP A 1 73 ? 0.193 10.003 -5.147 1.00 95.62 73 ASP A O 1
ATOM 571 N N . PRO A 1 74 ? 0.069 11.880 -6.383 1.00 96.06 74 PRO A N 1
ATOM 572 C CA . PRO A 1 74 ? -1.314 12.161 -6.006 1.00 96.06 74 PRO A CA 1
ATOM 573 C C . PRO A 1 74 ? -2.273 11.000 -6.279 1.00 96.06 74 PRO A C 1
ATOM 575 O O . PRO A 1 74 ? -3.257 10.833 -5.561 1.00 96.06 74 PRO A O 1
ATOM 578 N N . ARG A 1 75 ? -1.993 10.179 -7.299 1.00 96.38 75 ARG A N 1
ATOM 579 C CA . ARG A 1 75 ? -2.837 9.037 -7.666 1.00 96.38 75 ARG A CA 1
ATOM 580 C C . ARG A 1 75 ? -2.638 7.883 -6.692 1.00 96.38 75 ARG A C 1
ATOM 582 O O . ARG A 1 75 ? -3.622 7.293 -6.256 1.00 96.38 75 ARG A O 1
ATOM 589 N N . GLN A 1 76 ? -1.391 7.579 -6.325 1.00 96.38 76 GLN A N 1
ATOM 590 C CA . GLN A 1 76 ? -1.092 6.555 -5.315 1.00 96.38 76 GLN A CA 1
ATOM 591 C C . GLN A 1 76 ? -1.621 6.964 -3.939 1.00 96.38 76 GLN A C 1
ATOM 593 O O . GLN A 1 76 ? -2.220 6.153 -3.233 1.00 96.38 76 GLN A O 1
ATOM 598 N N . ARG A 1 77 ? -1.474 8.245 -3.593 1.00 96.06 77 ARG A N 1
ATOM 599 C CA . ARG A 1 77 ? -1.951 8.810 -2.332 1.00 96.06 77 ARG A CA 1
ATOM 600 C C . ARG A 1 77 ? -3.469 8.765 -2.209 1.00 96.06 77 ARG A C 1
ATOM 602 O O . ARG A 1 77 ? -3.983 8.338 -1.177 1.00 96.06 77 ARG A O 1
ATOM 609 N N . GLU A 1 78 ? -4.188 9.153 -3.259 1.00 97.06 78 GLU A N 1
ATOM 610 C CA . GLU A 1 78 ? -5.649 9.061 -3.285 1.00 97.06 78 GLU A CA 1
ATOM 611 C C . GLU A 1 78 ? -6.122 7.602 -3.251 1.00 97.06 78 GLU A C 1
ATOM 613 O O . GLU A 1 78 ? -7.065 7.278 -2.528 1.00 97.06 78 GLU A O 1
ATOM 618 N N . ALA A 1 79 ? -5.434 6.696 -3.955 1.00 97.69 79 ALA A N 1
ATOM 619 C CA . ALA A 1 79 ? -5.746 5.272 -3.911 1.00 97.69 79 ALA A CA 1
ATOM 620 C C . ALA A 1 79 ? -5.573 4.685 -2.502 1.00 97.69 79 ALA A C 1
ATOM 622 O O . ALA A 1 79 ? -6.461 3.972 -2.033 1.00 97.69 79 ALA A O 1
ATOM 623 N N . LEU A 1 80 ? -4.489 5.029 -1.795 1.00 97.56 80 LEU A N 1
ATOM 624 C CA . LEU A 1 80 ? -4.301 4.643 -0.395 1.00 97.56 80 LEU A CA 1
ATOM 625 C C . LEU A 1 80 ? -5.404 5.227 0.493 1.00 97.56 80 LEU A C 1
ATOM 627 O O . LEU A 1 80 ? -5.991 4.502 1.293 1.00 97.56 80 LEU A O 1
ATOM 631 N N . ARG A 1 81 ? -5.733 6.514 0.339 1.00 97.19 81 ARG A N 1
ATOM 632 C CA . ARG A 1 81 ? -6.807 7.149 1.112 1.00 97.19 81 ARG A CA 1
ATOM 633 C C . ARG A 1 81 ? -8.126 6.401 0.954 1.00 97.19 81 ARG A C 1
ATOM 635 O O . ARG A 1 81 ? -8.771 6.076 1.948 1.00 97.19 81 ARG A O 1
ATOM 642 N N . LYS A 1 82 ? -8.513 6.102 -0.288 1.00 97.44 82 LYS A N 1
ATOM 643 C CA . LYS A 1 82 ? -9.747 5.376 -0.603 1.00 97.44 82 LYS A CA 1
ATOM 644 C C . LYS A 1 82 ? -9.726 3.931 -0.124 1.00 97.44 82 LYS A C 1
ATOM 646 O O . LYS A 1 82 ? -10.737 3.459 0.388 1.00 97.44 82 LYS A O 1
ATOM 651 N N . LEU A 1 83 ? -8.583 3.255 -0.212 1.00 97.06 83 LEU A N 1
ATOM 652 C CA . LEU A 1 83 ? -8.389 1.928 0.367 1.00 97.06 83 LEU A CA 1
ATOM 653 C C . LEU A 1 83 ? -8.667 1.934 1.879 1.00 97.06 83 LEU A C 1
ATOM 655 O O . LEU A 1 83 ? -9.411 1.083 2.365 1.00 97.06 83 LEU A O 1
ATOM 659 N N . LEU A 1 84 ? -8.122 2.906 2.614 1.00 95.94 84 LEU A N 1
ATOM 660 C CA . LEU A 1 84 ? -8.346 3.036 4.057 1.00 95.94 84 LEU A CA 1
ATOM 661 C C . LEU A 1 84 ? -9.794 3.433 4.386 1.00 95.94 84 LEU A C 1
ATOM 663 O O . LEU A 1 84 ? -10.382 2.870 5.302 1.00 95.94 84 LEU A O 1
ATOM 667 N N . GLU A 1 85 ? -10.390 4.348 3.616 1.00 95.19 85 GLU A N 1
ATOM 668 C CA . GLU A 1 85 ? -11.790 4.781 3.769 1.00 95.19 85 GLU A CA 1
ATOM 669 C C . GLU A 1 85 ? -12.766 3.600 3.617 1.00 95.19 85 GLU A C 1
ATOM 671 O O . GLU A 1 85 ? -13.687 3.443 4.415 1.00 95.19 85 GLU A O 1
ATOM 676 N N . VAL A 1 86 ? -12.542 2.739 2.618 1.00 96.19 86 VAL A N 1
ATOM 677 C CA . VAL A 1 86 ? -13.426 1.604 2.308 1.00 96.19 86 VAL A CA 1
ATOM 678 C C . VAL A 1 86 ? -13.229 0.428 3.268 1.00 96.19 86 VAL A C 1
ATOM 680 O O . VAL A 1 86 ? -14.203 -0.231 3.629 1.00 96.19 86 VAL A O 1
ATOM 683 N N . ASN A 1 87 ? -11.992 0.157 3.695 1.00 95.38 87 ASN A N 1
ATOM 684 C CA . ASN A 1 87 ? -11.651 -1.063 4.440 1.00 95.38 87 ASN A CA 1
ATOM 685 C C . ASN A 1 87 ? -11.297 -0.802 5.917 1.00 95.38 87 ASN A C 1
ATOM 687 O O . ASN A 1 87 ? -10.929 -1.735 6.632 1.00 95.38 87 ASN A O 1
ATOM 691 N N . GLY A 1 88 ? -11.418 0.442 6.396 1.00 91.88 88 GLY A N 1
ATOM 692 C CA . GLY A 1 88 ? -10.929 0.888 7.707 1.00 91.88 88 GLY A CA 1
ATOM 693 C C . GLY A 1 88 ? -11.415 0.059 8.897 1.00 91.88 88 GLY A C 1
ATOM 694 O O . GLY A 1 88 ? -10.648 -0.181 9.824 1.00 91.88 88 GLY A O 1
ATOM 695 N N . GLY A 1 89 ? -12.642 -0.473 8.844 1.00 91.75 89 GLY A N 1
ATOM 696 C CA . GLY A 1 89 ? -13.185 -1.334 9.903 1.00 91.75 89 GLY A CA 1
ATOM 697 C C . GLY A 1 89 ? -12.426 -2.654 10.111 1.00 91.75 89 GLY A C 1
ATOM 698 O O . GLY A 1 89 ? -12.535 -3.255 11.176 1.00 91.75 89 GLY A O 1
ATOM 699 N N . ALA A 1 90 ? -11.647 -3.099 9.121 1.00 92.62 90 ALA A N 1
ATOM 700 C CA . ALA A 1 90 ? -10.850 -4.323 9.182 1.00 92.62 90 ALA A CA 1
ATOM 701 C C . ALA A 1 90 ? -9.346 -4.067 9.409 1.00 92.62 90 ALA A C 1
ATOM 703 O O . ALA A 1 90 ? -8.585 -5.023 9.561 1.00 92.62 90 ALA A O 1
ATOM 704 N N . ILE A 1 91 ? -8.904 -2.803 9.421 1.00 94.94 91 ILE A N 1
ATOM 705 C CA . ILE A 1 91 ? -7.486 -2.428 9.479 1.00 94.94 91 ILE A CA 1
ATOM 706 C C . ILE A 1 91 ? -7.130 -1.977 10.895 1.00 94.94 91 ILE A C 1
ATOM 708 O O . ILE A 1 91 ? -7.584 -0.940 11.373 1.00 94.94 91 ILE A O 1
ATOM 712 N N . LYS A 1 92 ? -6.254 -2.733 11.555 1.00 95.31 92 LYS A N 1
ATOM 713 C CA . LYS A 1 92 ? -5.708 -2.414 12.883 1.00 95.31 92 LYS A CA 1
ATOM 714 C C . LYS A 1 92 ? -4.308 -1.820 12.816 1.00 95.31 92 LYS A C 1
ATOM 716 O O . LYS A 1 92 ? -3.932 -1.051 13.696 1.00 95.31 92 LYS A O 1
ATOM 721 N N . LYS A 1 93 ? -3.545 -2.176 11.784 1.00 96.81 93 LYS A N 1
ATOM 722 C CA . LYS A 1 93 ? -2.179 -1.708 11.555 1.00 96.81 93 LYS A CA 1
ATOM 723 C C . LYS A 1 93 ? -1.954 -1.495 10.069 1.00 96.81 93 LYS A C 1
ATOM 725 O O . LYS A 1 93 ? -2.405 -2.295 9.264 1.00 96.81 93 LYS A O 1
ATOM 730 N N . LEU A 1 94 ? -1.247 -0.435 9.720 1.00 98.06 94 LEU A N 1
ATOM 731 C CA . LEU A 1 94 ? -0.800 -0.108 8.378 1.00 98.06 94 LEU A CA 1
ATOM 732 C C . LEU A 1 94 ? 0.728 -0.087 8.370 1.00 98.06 94 LEU A C 1
ATOM 734 O O . LEU A 1 94 ? 1.346 0.516 9.249 1.00 98.06 94 LEU A O 1
ATOM 738 N N . VAL A 1 95 ? 1.316 -0.712 7.359 1.00 98.12 95 VAL A N 1
ATOM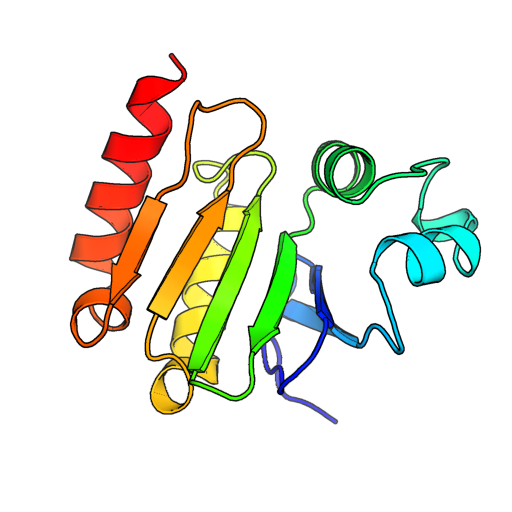 739 C CA . VAL A 1 95 ? 2.732 -0.634 7.014 1.00 98.12 95 VAL A CA 1
ATOM 740 C C . VAL A 1 95 ? 2.819 -0.110 5.587 1.00 98.12 95 VAL A C 1
ATOM 742 O O . VAL A 1 95 ? 2.240 -0.703 4.681 1.00 98.12 95 VAL A O 1
ATOM 745 N N . VAL A 1 96 ? 3.519 1.002 5.382 1.00 98.06 96 VAL A N 1
ATOM 746 C CA . VAL A 1 96 ? 3.791 1.558 4.054 1.00 98.06 96 VAL A CA 1
ATOM 747 C C . VAL A 1 96 ? 5.282 1.455 3.784 1.00 98.06 96 VAL A C 1
ATOM 749 O O . VAL A 1 96 ? 6.096 2.048 4.495 1.00 98.06 96 VAL A O 1
ATOM 752 N N . PHE A 1 97 ? 5.626 0.710 2.741 1.00 97.75 97 PHE A N 1
ATOM 753 C CA . PHE A 1 97 ? 6.978 0.578 2.227 1.00 97.75 97 PHE A CA 1
ATOM 754 C C . PHE A 1 97 ? 7.104 1.344 0.907 1.00 97.75 97 PHE A C 1
ATOM 756 O O . PHE A 1 97 ? 6.284 1.193 -0.002 1.00 97.75 97 PHE A O 1
ATOM 763 N N . VAL A 1 98 ? 8.137 2.175 0.809 1.00 97.00 98 VAL A N 1
ATOM 764 C CA . VAL A 1 98 ? 8.491 2.909 -0.408 1.00 97.00 98 VAL A CA 1
ATOM 765 C C . VAL A 1 98 ? 9.938 2.536 -0.726 1.00 97.00 98 VAL A C 1
ATOM 767 O O . VAL A 1 98 ? 10.809 2.894 0.058 1.00 97.00 98 VAL A O 1
ATOM 770 N N . PRO A 1 99 ? 10.228 1.831 -1.837 1.00 94.44 99 PRO A N 1
ATOM 771 C CA . PRO A 1 99 ? 11.541 1.224 -2.077 1.00 94.44 99 PRO A CA 1
ATOM 772 C C . PRO A 1 99 ? 12.739 2.176 -2.038 1.00 94.44 99 PRO A C 1
ATOM 774 O O . PRO A 1 99 ? 13.851 1.735 -1.781 1.00 94.44 99 PRO A O 1
ATOM 777 N N . VAL A 1 100 ? 12.522 3.462 -2.323 1.00 93.44 100 VAL A N 1
ATOM 778 C CA . VAL A 1 100 ? 13.575 4.491 -2.338 1.00 93.44 100 VAL A CA 1
ATOM 779 C C . VAL A 1 100 ? 13.789 5.168 -0.979 1.00 93.44 100 VAL A C 1
ATOM 781 O O . VAL A 1 100 ? 14.631 6.051 -0.874 1.00 93.44 100 VAL A O 1
ATOM 784 N N . ILE A 1 101 ? 13.026 4.790 0.051 1.00 94.12 101 ILE A N 1
ATOM 785 C CA . ILE A 1 101 ? 13.111 5.357 1.399 1.00 94.12 101 ILE A CA 1
ATOM 786 C C . ILE A 1 101 ? 13.534 4.256 2.364 1.00 94.12 101 ILE A C 1
ATOM 788 O O . ILE A 1 101 ? 12.907 3.199 2.423 1.00 94.12 101 ILE A O 1
ATOM 792 N N . ASP A 1 102 ? 14.554 4.529 3.174 1.00 92.25 102 ASP A N 1
ATOM 793 C CA . ASP A 1 102 ? 14.991 3.587 4.196 1.00 92.25 102 ASP A CA 1
ATOM 794 C C . ASP A 1 102 ? 13.906 3.355 5.262 1.00 92.25 102 ASP A C 1
ATOM 796 O O . ASP A 1 102 ? 13.377 4.278 5.895 1.00 92.25 102 ASP A O 1
ATOM 800 N N . GLY A 1 103 ? 13.614 2.076 5.498 1.00 93.38 103 GLY A N 1
ATOM 801 C CA . GLY A 1 103 ? 12.624 1.622 6.468 1.00 93.38 103 GLY A CA 1
ATOM 802 C C . GLY A 1 103 ? 11.189 1.632 5.938 1.00 93.38 103 GLY A C 1
ATOM 803 O O . GLY A 1 103 ? 10.924 1.551 4.742 1.00 93.38 103 GLY A O 1
ATOM 804 N N . CYS A 1 104 ? 10.232 1.673 6.860 1.00 96.25 104 CYS A N 1
ATOM 805 C CA . CYS A 1 104 ? 8.810 1.743 6.543 1.00 96.25 104 CYS A CA 1
ATOM 806 C C . CYS A 1 104 ? 8.104 2.718 7.483 1.00 96.25 104 CYS A C 1
ATOM 808 O O . CYS A 1 104 ? 8.548 2.964 8.610 1.00 96.25 104 CYS A O 1
ATOM 810 N N . LEU A 1 105 ? 6.979 3.261 7.025 1.00 96.62 105 LEU A N 1
ATOM 811 C CA . LEU A 1 105 ? 6.042 3.946 7.900 1.00 96.62 105 LEU A CA 1
ATOM 812 C C . LEU A 1 105 ? 5.086 2.922 8.496 1.00 96.62 105 LEU A C 1
ATOM 814 O O . LEU A 1 105 ? 4.486 2.129 7.775 1.00 96.62 105 LEU A O 1
ATOM 818 N N . THR A 1 106 ? 4.893 2.982 9.809 1.00 97.00 106 THR A N 1
ATOM 819 C CA . THR A 1 106 ? 3.899 2.171 10.512 1.00 97.00 106 THR A CA 1
ATOM 820 C C . THR A 1 106 ? 2.876 3.058 11.207 1.00 97.00 106 THR A C 1
ATOM 822 O O . THR A 1 106 ? 3.238 4.061 11.824 1.00 97.00 106 THR A O 1
ATOM 825 N N . ALA A 1 107 ? 1.607 2.670 11.149 1.00 94.94 107 ALA A N 1
ATOM 826 C CA . ALA A 1 107 ? 0.500 3.343 11.818 1.00 94.94 107 ALA A CA 1
ATOM 827 C C . ALA A 1 107 ? -0.450 2.301 12.422 1.00 94.94 107 ALA A C 1
ATOM 829 O O . ALA A 1 107 ? -0.729 1.292 11.786 1.00 94.94 107 ALA A O 1
ATOM 830 N N . GLU A 1 108 ? -0.970 2.530 13.624 1.00 92.88 108 GLU A N 1
ATOM 831 C CA . GLU A 1 108 ? -1.916 1.619 14.291 1.00 92.88 108 GLU A CA 1
ATOM 832 C C . GLU A 1 108 ? -3.248 2.322 14.555 1.00 92.88 108 GLU A C 1
ATOM 834 O O . GLU A 1 108 ? -3.306 3.546 14.598 1.00 92.88 108 GLU A O 1
ATOM 839 N N . ALA A 1 109 ? -4.346 1.590 14.719 1.00 79.31 109 ALA A N 1
ATOM 840 C CA . ALA A 1 109 ? -5.626 2.191 15.089 1.00 79.31 109 ALA A CA 1
ATOM 841 C C . ALA A 1 109 ? -5.534 2.906 16.464 1.00 79.31 109 ALA A C 1
ATOM 843 O O . ALA A 1 109 ? -4.835 2.427 17.355 1.00 79.31 109 ALA A O 1
ATOM 844 N N . PRO A 1 110 ? -6.226 4.046 16.670 1.00 76.69 110 PRO A N 1
ATOM 845 C CA . PRO A 1 110 ? -7.145 4.715 15.743 1.00 76.69 110 PRO A CA 1
ATOM 846 C C . PRO A 1 110 ? -6.445 5.620 14.715 1.00 76.69 110 PRO A C 1
ATOM 848 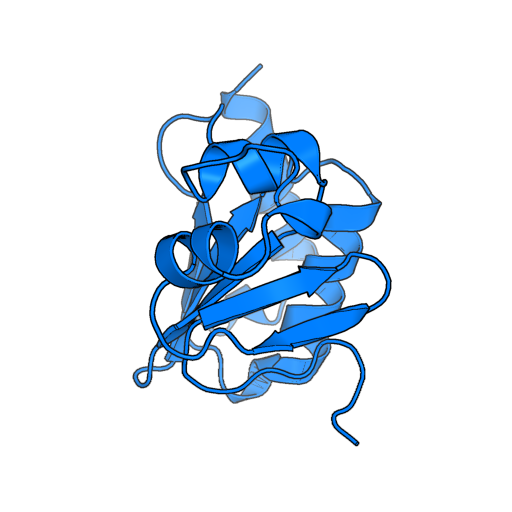O O . PRO A 1 110 ? -7.108 6.266 13.912 1.00 76.69 110 PRO A O 1
ATOM 851 N N . PHE A 1 111 ? -5.113 5.692 14.721 1.00 75.50 111 PHE A N 1
ATOM 852 C CA . PHE A 1 111 ? -4.351 6.605 13.872 1.00 75.50 111 PHE A CA 1
ATOM 853 C C . PHE A 1 111 ? -4.469 6.283 12.370 1.00 75.50 111 PHE A C 1
ATOM 855 O O . PHE A 1 111 ? -4.422 7.194 11.549 1.00 75.50 111 PHE A O 1
ATOM 862 N N . THR A 1 112 ? -4.741 5.031 11.997 1.00 81.25 112 THR A N 1
ATOM 863 C CA . THR A 1 112 ? -5.078 4.648 10.612 1.00 81.25 112 THR A CA 1
ATOM 864 C C . THR A 1 112 ? -6.399 5.240 10.096 1.00 81.25 112 THR A C 1
ATOM 866 O O . THR A 1 112 ? -6.592 5.288 8.884 1.00 81.25 112 THR A O 1
ATOM 869 N N . ALA A 1 113 ? -7.294 5.699 10.981 1.00 84.44 113 ALA A N 1
ATOM 870 C CA . ALA A 1 113 ? -8.583 6.299 10.620 1.00 84.44 113 ALA A CA 1
ATOM 871 C C . ALA A 1 113 ? -8.537 7.837 10.502 1.00 84.44 113 ALA A C 1
ATOM 873 O O . ALA A 1 113 ? -9.432 8.436 9.908 1.00 84.44 113 ALA A O 1
ATOM 874 N N . ASP A 1 114 ? -7.499 8.484 11.040 1.00 92.62 114 ASP A N 1
ATOM 875 C CA . ASP A 1 114 ? -7.280 9.931 10.936 1.00 92.62 114 ASP A CA 1
ATOM 876 C C . ASP A 1 114 ? -6.412 10.234 9.708 1.00 92.62 114 ASP A C 1
ATOM 878 O O . ASP A 1 114 ? -5.177 10.240 9.771 1.00 92.62 114 ASP A O 1
ATOM 882 N N . TRP A 1 115 ? -7.067 10.467 8.565 1.00 93.88 115 TRP A N 1
ATOM 883 C CA . TRP A 1 115 ? -6.363 10.714 7.307 1.00 93.88 115 TRP A CA 1
ATOM 884 C C . TRP A 1 115 ? -5.466 11.949 7.359 1.00 93.88 115 TRP A C 1
ATOM 886 O O . TRP A 1 115 ? -4.365 11.907 6.820 1.00 93.88 115 TRP A O 1
ATOM 896 N N . GLU A 1 116 ? -5.886 13.043 7.995 1.00 93.81 116 GLU A N 1
ATOM 897 C CA . GLU A 1 116 ? -5.075 14.262 8.027 1.00 93.81 116 GLU A CA 1
ATOM 898 C C . GLU A 1 116 ? -3.760 14.028 8.764 1.00 93.81 116 GLU A C 1
ATOM 900 O O . GLU A 1 116 ? -2.688 14.443 8.312 1.00 93.81 116 GLU A O 1
ATOM 905 N N . ARG A 1 117 ? -3.827 13.334 9.902 1.00 93.50 117 ARG A N 1
ATOM 906 C CA . ARG A 1 117 ? -2.636 13.018 10.682 1.00 93.50 117 ARG A CA 1
ATOM 907 C C . ARG A 1 117 ? -1.780 11.962 9.980 1.00 93.50 117 ARG A C 1
ATOM 909 O O . ARG A 1 117 ? -0.559 12.110 9.973 1.00 93.50 117 ARG A O 1
ATOM 916 N N . LEU A 1 118 ? -2.381 10.940 9.364 1.00 94.75 118 LEU A N 1
ATOM 917 C CA . LEU A 1 118 ? -1.647 9.947 8.572 1.00 94.75 118 LEU A CA 1
ATOM 918 C C . LEU A 1 118 ? -0.941 10.598 7.380 1.00 94.75 118 LEU A C 1
ATOM 920 O O . LEU A 1 118 ? 0.238 10.349 7.156 1.00 94.75 118 LEU A O 1
ATOM 924 N N . SER A 1 119 ? -1.636 11.487 6.676 1.00 95.12 119 SER A N 1
ATOM 925 C CA . SER A 1 119 ? -1.130 12.271 5.551 1.00 95.12 119 SER A CA 1
ATOM 926 C C . SER A 1 119 ? 0.128 13.056 5.934 1.00 95.12 119 SER A C 1
ATOM 928 O O . SER A 1 119 ? 1.130 12.960 5.234 1.00 95.12 119 SER A O 1
ATOM 930 N N . ARG A 1 120 ? 0.132 13.741 7.087 1.00 95.19 120 ARG A N 1
ATOM 931 C CA . ARG A 1 120 ? 1.332 14.439 7.588 1.00 95.19 120 ARG A CA 1
ATOM 932 C C . ARG A 1 120 ? 2.500 13.492 7.876 1.00 95.19 120 ARG A C 1
ATOM 934 O O . ARG A 1 120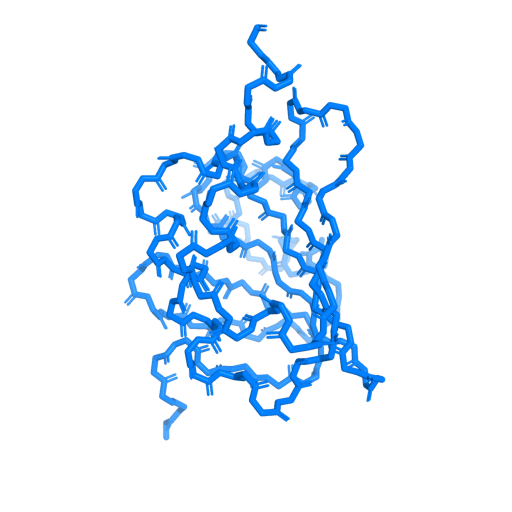 ? 3.650 13.838 7.621 1.00 95.19 120 ARG A O 1
ATOM 941 N N . ASN A 1 121 ? 2.227 12.296 8.396 1.00 94.25 121 ASN A N 1
ATOM 942 C CA . ASN A 1 121 ? 3.278 11.306 8.633 1.00 94.25 121 ASN A CA 1
ATOM 943 C C . ASN A 1 121 ? 3.819 10.716 7.326 1.00 94.25 121 ASN A C 1
ATOM 945 O O . ASN A 1 121 ? 5.014 10.445 7.251 1.00 94.25 121 ASN A O 1
ATOM 949 N N . LEU A 1 122 ? 2.969 10.543 6.309 1.00 95.56 122 LEU A N 1
ATOM 950 C CA . LEU A 1 122 ? 3.402 10.159 4.965 1.00 95.56 122 LEU A CA 1
ATOM 951 C C . LEU A 1 122 ? 4.329 11.225 4.367 1.00 95.56 122 LEU A C 1
ATOM 953 O O . LEU A 1 122 ? 5.370 10.861 3.831 1.00 95.56 122 LEU A O 1
ATOM 957 N N . ASP A 1 123 ? 4.014 12.514 4.532 1.00 96.00 123 ASP A N 1
ATOM 958 C CA . ASP A 1 123 ? 4.886 13.613 4.089 1.00 96.00 123 ASP A CA 1
ATOM 959 C C . ASP A 1 123 ? 6.242 13.584 4.809 1.00 96.00 123 ASP A C 1
ATOM 961 O O . ASP A 1 123 ? 7.296 13.647 4.176 1.00 96.00 123 ASP A O 1
ATOM 965 N N . ALA A 1 124 ? 6.230 13.424 6.136 1.00 95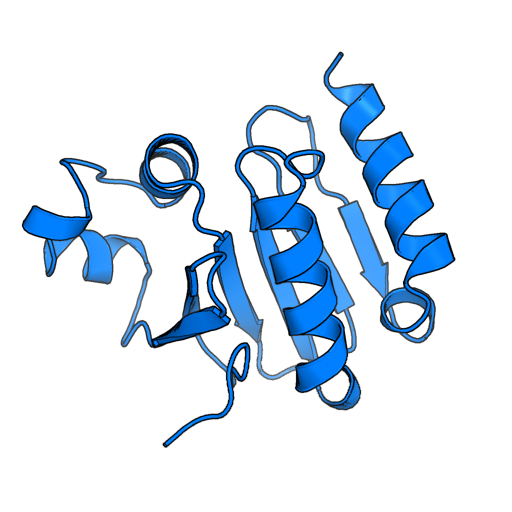.06 124 ALA A N 1
ATOM 966 C CA . ALA A 1 124 ? 7.453 13.337 6.932 1.00 95.06 124 ALA A CA 1
ATOM 967 C C . ALA A 1 124 ? 8.290 12.090 6.599 1.00 95.06 124 ALA A C 1
ATOM 969 O O . ALA A 1 124 ? 9.517 12.140 6.635 1.00 95.06 124 ALA A O 1
ATOM 970 N N . PHE A 1 125 ? 7.640 10.966 6.285 1.00 95.31 125 PHE A N 1
ATOM 971 C CA . PHE A 1 125 ? 8.311 9.748 5.837 1.00 95.31 125 PHE A CA 1
ATOM 972 C C . PHE A 1 125 ? 8.938 9.941 4.456 1.00 95.31 125 PHE A C 1
ATOM 974 O O . PHE A 1 125 ? 10.108 9.612 4.284 1.00 95.31 125 PHE A O 1
ATOM 981 N N . ALA A 1 126 ? 8.204 10.543 3.517 1.00 93.06 126 ALA A N 1
ATOM 982 C CA . ALA A 1 126 ? 8.697 10.869 2.183 1.00 93.06 126 ALA A CA 1
ATOM 983 C C . ALA A 1 126 ? 9.932 11.783 2.214 1.00 93.06 126 ALA A C 1
ATOM 985 O O . ALA A 1 126 ? 10.896 11.536 1.495 1.00 93.06 126 ALA A O 1
ATOM 986 N N . GLY A 1 127 ? 9.947 12.775 3.110 1.00 89.19 127 GLY A N 1
ATOM 987 C CA . GLY A 1 127 ? 11.083 13.684 3.293 1.00 89.19 127 GLY A CA 1
ATOM 988 C C . GLY A 1 127 ? 12.367 13.038 3.833 1.00 89.19 127 GLY A C 1
ATOM 989 O O . GLY A 1 127 ? 13.390 13.707 3.889 1.00 89.19 127 GLY A O 1
ATOM 990 N N . LYS A 1 128 ? 12.355 11.758 4.238 1.00 83.12 128 LYS A N 1
ATOM 991 C CA . LYS A 1 128 ? 13.586 11.028 4.599 1.00 83.12 128 LYS A CA 1
ATOM 992 C C . LYS A 1 128 ? 14.373 10.537 3.382 1.00 83.12 128 LYS A C 1
ATOM 994 O O . LYS A 1 128 ? 15.542 10.205 3.532 1.00 83.12 128 LYS A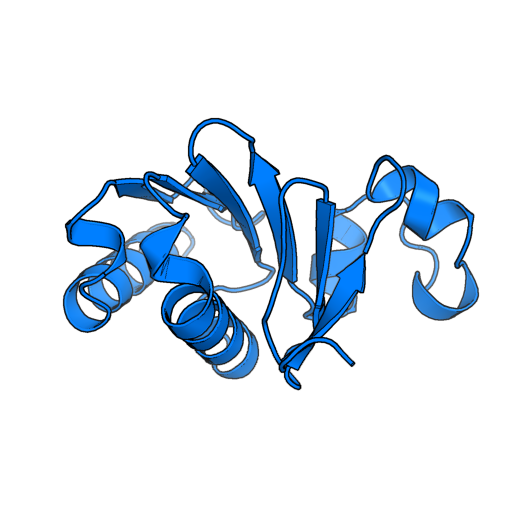 O 1
ATOM 999 N N . GLY A 1 129 ? 13.722 10.428 2.223 1.00 61.75 129 GLY A N 1
ATOM 1000 C CA . GLY A 1 129 ? 14.329 9.946 0.979 1.00 61.75 129 GLY A CA 1
ATOM 1001 C C . GLY A 1 129 ? 14.841 11.053 0.053 1.00 61.75 129 GLY A C 1
ATOM 1002 O O . GLY A 1 129 ? 15.217 10.747 -1.076 1.00 61.75 129 GLY A O 1
ATOM 1003 N N . THR A 1 130 ? 14.803 12.317 0.491 1.00 55.38 130 THR A N 1
ATOM 1004 C CA . THR A 1 130 ? 15.278 13.498 -0.255 1.00 55.38 130 THR A CA 1
ATOM 1005 C C . THR A 1 130 ? 16.608 14.007 0.262 1.00 55.38 130 THR A C 1
ATOM 1007 O O . THR A 1 130 ? 16.742 14.073 1.505 1.00 55.38 130 THR A O 1
#

Radius of gyration: 13.85 Å; chains: 1; bounding box: 35×31×37 Å

Sequence (130 aa):
MRKPFEISTGAWWLVPDGRTIAVSSFHESWLASHPAIAGGALHTVDFVQKSGWLSVTQYSDGMLEVISRDILDPRQREALRKLLEVNGGAIKKLVVFVPVIDGCLTAEAPFTADWERLSRNLDAFAGKGT

Foldseek 3Di:
DDDFLDDDAAKWKHDLVRDIDGDPHDPQVVCVVCVVQQVPDNDPLSSQLVRQIWIWHAHQQQEIEIEHQACPPVSNVVSLVVNCVNCVVSHQKYWYHHPLFPDIDIDGPPRSVPSVNVVVVSVVRRVRND